Protein AF-A0A0F3RJ58-F1 (afdb_monomer_lite)

Foldseek 3Di:
DDCVVVCPCVPPNNVCVQDVDPVNVVVVVVVVVVVVVVVVPPD

pLDDT: mean 78.71, std 12.9, range [52.94, 92.94]

Organism: NCBI:txid1441384

Secondary structure (DSSP, 8-state):
--THHHH-TTSHHHHHHHHSSGGGHHHHHHHHHHHHHHHHT--

Radius of gyration: 13.01 Å; chains: 1; bounding box: 28×28×32 Å

Structure (mmCIF, N/CA/C/O backbone):
data_AF-A0A0F3RJ58-F1
#
_entry.id   AF-A0A0F3RJ58-F1
#
loop_
_atom_site.group_PDB
_atom_site.id
_atom_site.type_symbol
_atom_site.label_atom_id
_atom_site.label_alt_id
_atom_site.label_comp_id
_atom_site.label_asym_id
_atom_site.label_entity_id
_atom_site.label_seq_id
_atom_site.pdbx_PDB_ins_code
_atom_site.Cartn_x
_atom_site.Cartn_y
_atom_site.Cartn_z
_atom_site.occupancy
_atom_site.B_iso_or_equiv
_atom_site.auth_seq_id
_atom_site.auth_comp_id
_atom_site.auth_asym_id
_atom_site.auth_atom_id
_atom_site.pdbx_PDB_model_num
ATOM 1 N N . MET A 1 1 ? 3.398 -22.536 -17.348 1.00 53.75 1 MET A N 1
ATOM 2 C CA . MET A 1 1 ? 3.743 -21.844 -16.089 1.00 53.75 1 MET A CA 1
ATOM 3 C C . MET A 1 1 ? 2.680 -20.792 -15.859 1.00 53.75 1 MET A C 1
ATOM 5 O O . MET A 1 1 ? 2.494 -19.961 -16.735 1.00 53.75 1 MET A O 1
ATOM 9 N N . ASP A 1 2 ? 1.934 -20.890 -14.763 1.00 57.69 2 ASP A N 1
ATOM 10 C CA . ASP A 1 2 ? 0.831 -19.972 -14.479 1.00 57.69 2 ASP A CA 1
ATOM 11 C C . ASP A 1 2 ? 1.382 -18.641 -13.949 1.00 57.69 2 ASP A C 1
ATOM 13 O O . ASP A 1 2 ? 1.984 -18.575 -12.875 1.00 57.69 2 ASP A O 1
ATOM 17 N N . VAL A 1 3 ? 1.232 -17.587 -14.748 1.00 62.72 3 VAL A N 1
ATOM 18 C CA . VAL A 1 3 ? 1.737 -16.232 -14.463 1.00 62.72 3 VAL A CA 1
ATOM 19 C C . VAL A 1 3 ? 1.030 -15.626 -13.245 1.00 62.72 3 VAL A C 1
ATOM 21 O O . VAL A 1 3 ? 1.588 -14.783 -12.545 1.00 62.72 3 VAL A O 1
ATOM 24 N N . SER A 1 4 ? -0.172 -16.121 -12.949 1.00 64.38 4 SER A N 1
ATOM 25 C CA . SER A 1 4 ? -1.044 -15.696 -11.855 1.00 64.38 4 SER A CA 1
ATOM 26 C C . SER A 1 4 ? -0.379 -15.847 -10.482 1.00 64.38 4 SER A C 1
ATOM 28 O O . SER A 1 4 ? -0.520 -14.977 -9.629 1.00 64.38 4 SER A O 1
ATOM 30 N N . ARG A 1 5 ? 0.447 -16.885 -10.282 1.00 61.03 5 ARG A N 1
ATOM 31 C CA . ARG A 1 5 ? 1.171 -17.117 -9.016 1.00 61.03 5 ARG A CA 1
ATOM 32 C C . ARG A 1 5 ? 2.301 -16.106 -8.765 1.00 61.03 5 ARG A C 1
ATOM 34 O O . ARG A 1 5 ? 2.700 -15.885 -7.623 1.00 61.03 5 ARG A O 1
ATOM 41 N N . PHE A 1 6 ? 2.829 -15.488 -9.823 1.00 60.94 6 PHE A N 1
ATOM 42 C CA . PHE A 1 6 ? 3.865 -14.451 -9.722 1.00 60.94 6 PHE A CA 1
ATOM 43 C C . PHE A 1 6 ? 3.287 -13.055 -9.487 1.00 60.94 6 PHE A C 1
ATOM 45 O O . PHE A 1 6 ? 4.006 -12.179 -9.014 1.00 60.94 6 PHE A O 1
ATOM 52 N N . LEU A 1 7 ? 2.011 -12.860 -9.819 1.00 62.47 7 LEU A N 1
ATOM 53 C CA . LEU A 1 7 ? 1.275 -11.612 -9.620 1.00 62.47 7 LEU A CA 1
ATOM 54 C C . LEU A 1 7 ? 0.379 -11.643 -8.377 1.00 62.47 7 LEU A C 1
ATOM 56 O O . LEU A 1 7 ? -0.207 -10.619 -8.044 1.00 62.47 7 LEU A O 1
ATOM 60 N N . ASP A 1 8 ? 0.281 -12.783 -7.689 1.00 69.12 8 ASP A N 1
ATOM 61 C CA . ASP A 1 8 ? -0.450 -12.881 -6.431 1.00 69.12 8 ASP A CA 1
ATOM 62 C C . ASP A 1 8 ? 0.215 -11.970 -5.383 1.00 69.12 8 ASP A C 1
ATOM 64 O O . ASP A 1 8 ? 1.358 -12.230 -5.005 1.00 69.12 8 ASP A O 1
ATOM 68 N N . PRO A 1 9 ? -0.457 -10.920 -4.880 1.00 63.47 9 PRO A N 1
ATOM 69 C CA . PRO A 1 9 ? 0.103 -10.039 -3.859 1.00 63.47 9 PRO A CA 1
ATOM 70 C C . PRO A 1 9 ? 0.347 -10.750 -2.516 1.00 63.47 9 PRO A C 1
ATOM 72 O O . PRO A 1 9 ? 1.050 -10.201 -1.672 1.00 63.47 9 PRO A O 1
ATOM 75 N N . LYS A 1 10 ? -0.185 -11.969 -2.313 1.00 74.25 10 LYS A N 1
ATOM 76 C CA . LYS A 1 10 ? 0.167 -12.854 -1.186 1.00 74.25 10 LYS A CA 1
ATOM 77 C C . LYS A 1 10 ? 1.547 -13.492 -1.345 1.00 74.25 10 LYS A C 1
ATOM 79 O O . LYS A 1 10 ? 2.079 -14.049 -0.388 1.00 74.25 10 LYS A O 1
ATOM 84 N N . ASN A 1 11 ? 2.128 -13.444 -2.543 1.00 80.69 11 ASN A N 1
ATOM 85 C CA . ASN A 1 11 ? 3.517 -13.802 -2.770 1.00 80.69 11 ASN A CA 1
ATOM 86 C C . ASN A 1 11 ? 4.417 -12.642 -2.327 1.00 80.69 11 ASN A C 1
ATOM 88 O O . ASN A 1 11 ? 4.327 -11.528 -2.843 1.00 80.69 11 ASN A O 1
ATOM 92 N N . ASP A 1 12 ? 5.344 -12.936 -1.420 1.00 78.81 12 ASP A N 1
ATOM 93 C CA . ASP A 1 12 ? 6.272 -11.973 -0.823 1.00 78.81 12 ASP A CA 1
ATOM 94 C C . ASP A 1 12 ? 7.105 -11.210 -1.878 1.00 78.81 12 ASP A C 1
ATOM 96 O O . ASP A 1 12 ? 7.444 -10.037 -1.714 1.00 78.81 12 ASP A O 1
ATOM 100 N N . ILE A 1 13 ? 7.380 -11.853 -3.022 1.00 83.56 13 ILE A N 1
ATOM 101 C CA . ILE A 1 13 ? 8.084 -11.245 -4.163 1.00 83.56 13 ILE A CA 1
ATOM 102 C C . ILE A 1 13 ? 7.220 -10.179 -4.848 1.00 83.56 13 ILE A C 1
ATOM 104 O O . ILE A 1 13 ? 7.714 -9.095 -5.164 1.00 83.56 13 ILE A O 1
ATOM 108 N N . ALA A 1 14 ? 5.938 -10.468 -5.083 1.00 82.81 14 ALA A N 1
ATOM 109 C CA . ALA A 1 14 ? 5.011 -9.522 -5.698 1.00 82.81 14 ALA A CA 1
ATOM 110 C C . ALA A 1 14 ? 4.737 -8.350 -4.751 1.00 82.81 14 ALA A C 1
ATOM 112 O O . ALA A 1 14 ? 4.786 -7.198 -5.177 1.00 82.81 14 ALA A O 1
ATOM 113 N N . PHE A 1 15 ? 4.567 -8.636 -3.455 1.00 86.38 15 PHE A N 1
ATOM 114 C CA . PHE A 1 15 ? 4.414 -7.616 -2.423 1.00 86.38 15 PHE A CA 1
ATOM 115 C C . PHE A 1 15 ? 5.604 -6.649 -2.414 1.00 86.38 15 PHE A C 1
ATOM 117 O O . PHE A 1 15 ? 5.422 -5.442 -2.547 1.00 86.38 15 PHE A O 1
ATOM 124 N N . LYS A 1 16 ? 6.842 -7.159 -2.374 1.00 86.38 16 LYS A N 1
ATOM 125 C CA . LYS A 1 16 ? 8.051 -6.320 -2.452 1.00 86.38 16 LYS A CA 1
ATOM 126 C C . LYS A 1 16 ? 8.168 -5.563 -3.774 1.00 86.38 16 LYS A C 1
ATOM 128 O O . LYS A 1 16 ? 8.653 -4.439 -3.784 1.00 86.38 16 LYS A O 1
ATOM 133 N N . LYS A 1 17 ? 7.712 -6.126 -4.892 1.00 84.56 17 LYS A N 1
ATOM 134 C CA . LYS A 1 17 ? 7.744 -5.432 -6.187 1.00 84.56 17 LYS A CA 1
ATOM 135 C C . LYS A 1 17 ? 6.754 -4.264 -6.251 1.00 84.56 17 LYS A C 1
ATOM 137 O O . LYS A 1 17 ? 7.055 -3.254 -6.879 1.00 84.56 17 LYS A O 1
ATOM 142 N N . ILE A 1 18 ? 5.599 -4.405 -5.603 1.00 83.12 18 ILE A N 1
ATOM 143 C CA . ILE A 1 18 ? 4.542 -3.387 -5.561 1.00 83.12 18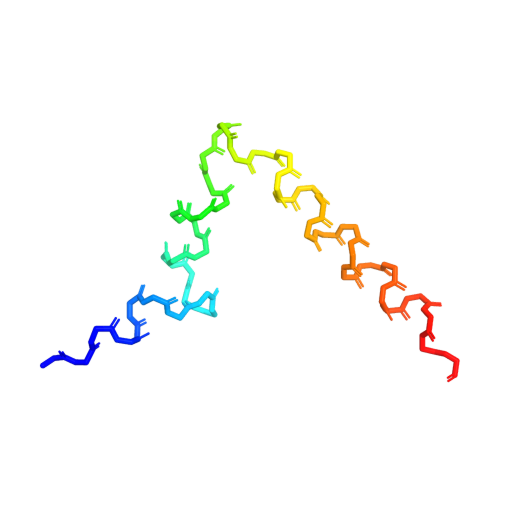 ILE A CA 1
ATOM 144 C C . ILE A 1 18 ? 4.839 -2.336 -4.483 1.00 83.12 18 ILE A C 1
ATOM 146 O O . ILE A 1 18 ? 4.728 -1.146 -4.752 1.00 83.12 18 ILE A O 1
ATOM 150 N N . PHE A 1 19 ? 5.265 -2.752 -3.290 1.00 88.19 19 PHE A N 1
ATOM 151 C CA . PHE A 1 19 ? 5.388 -1.886 -2.112 1.00 88.19 19 PHE A CA 1
ATOM 152 C C . PHE A 1 19 ? 6.830 -1.605 -1.662 1.00 88.19 19 PHE A C 1
ATOM 154 O O . PHE A 1 19 ? 7.059 -0.709 -0.860 1.00 88.19 19 PHE A O 1
ATOM 161 N N . GLY A 1 20 ? 7.820 -2.352 -2.153 1.00 84.75 20 GLY A N 1
ATOM 162 C CA . GLY A 1 20 ? 9.224 -2.253 -1.727 1.00 84.75 20 GLY A CA 1
ATOM 163 C C . GLY A 1 20 ? 10.057 -1.205 -2.469 1.00 84.75 20 GLY A C 1
ATOM 164 O O . GLY A 1 20 ? 11.275 -1.187 -2.319 1.00 84.75 20 GLY A O 1
ATOM 165 N N . SER A 1 21 ? 9.434 -0.350 -3.284 1.00 89.56 21 SER A N 1
ATOM 166 C CA . SER A 1 21 ? 10.092 0.798 -3.917 1.00 89.56 21 SER A CA 1
ATOM 167 C C . SER A 1 21 ? 9.767 2.081 -3.158 1.00 89.56 21 SER A C 1
ATOM 169 O O . SER A 1 21 ? 8.610 2.313 -2.817 1.00 89.56 21 SER A O 1
ATOM 171 N N . GLU A 1 22 ? 10.754 2.962 -2.973 1.00 86.75 22 GLU A N 1
ATOM 172 C CA . GLU A 1 22 ? 10.558 4.270 -2.325 1.00 86.75 22 GLU A CA 1
ATOM 173 C C . GLU A 1 22 ? 9.498 5.132 -3.022 1.00 86.75 22 GLU A C 1
ATOM 175 O O . GLU A 1 22 ? 8.769 5.864 -2.359 1.00 86.75 22 GLU A O 1
ATOM 180 N N . LYS A 1 23 ? 9.347 4.993 -4.346 1.00 89.31 23 LYS A N 1
ATOM 181 C CA . LYS A 1 23 ? 8.314 5.698 -5.124 1.00 89.31 23 LYS A CA 1
ATOM 182 C C . LYS A 1 23 ? 6.890 5.275 -4.755 1.00 89.31 23 LY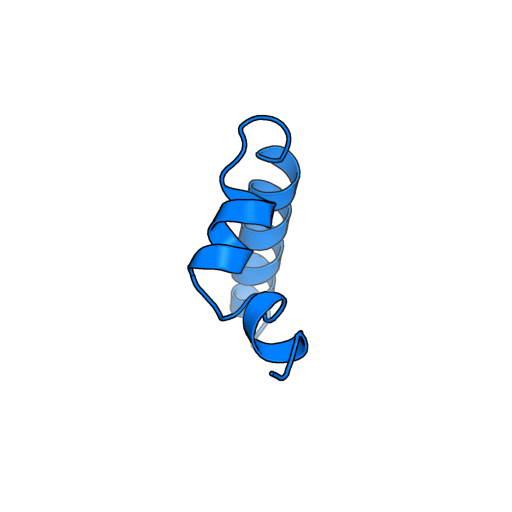S A C 1
ATOM 184 O O . LYS A 1 23 ? 5.958 6.033 -4.985 1.00 89.31 23 LYS A O 1
ATOM 189 N N . ASN A 1 24 ? 6.731 4.081 -4.185 1.00 88.44 24 ASN A N 1
ATOM 190 C CA . ASN A 1 24 ? 5.438 3.484 -3.857 1.00 88.44 24 ASN A CA 1
ATOM 191 C C . ASN A 1 24 ? 5.165 3.503 -2.343 1.00 88.44 24 ASN A C 1
ATOM 193 O O . ASN A 1 24 ? 4.246 2.834 -1.866 1.00 88.44 24 ASN A O 1
ATOM 197 N N . LYS A 1 25 ? 5.951 4.273 -1.577 1.00 89.38 25 LYS A N 1
ATOM 198 C CA . LYS A 1 25 ? 5.826 4.387 -0.120 1.00 89.38 25 LYS A CA 1
ATOM 199 C C . LYS A 1 25 ? 4.439 4.868 0.306 1.00 89.38 25 LYS A C 1
ATOM 201 O O . LYS A 1 25 ? 3.873 4.312 1.242 1.00 89.38 25 LYS A O 1
ATOM 206 N N . ASP A 1 26 ? 3.876 5.842 -0.400 1.00 92.88 26 ASP A N 1
ATOM 207 C CA . ASP A 1 26 ? 2.556 6.389 -0.074 1.00 92.88 26 ASP A CA 1
ATOM 208 C C . ASP A 1 26 ? 1.461 5.327 -0.234 1.00 92.88 26 ASP A C 1
ATOM 210 O O . ASP A 1 26 ? 0.596 5.184 0.626 1.00 92.88 26 ASP A O 1
ATOM 214 N N . ILE A 1 27 ? 1.557 4.499 -1.280 1.00 91.56 27 ILE A N 1
ATOM 215 C CA . ILE A 1 27 ? 0.630 3.388 -1.540 1.00 91.56 27 ILE A CA 1
ATOM 216 C C . ILE A 1 27 ? 0.710 2.349 -0.413 1.00 91.56 27 ILE A C 1
ATOM 218 O O . ILE A 1 27 ? -0.321 1.865 0.049 1.00 91.56 27 ILE A O 1
ATOM 222 N N . LEU A 1 28 ? 1.920 2.031 0.064 1.00 91.00 28 LEU A N 1
ATOM 223 C CA . LEU A 1 28 ? 2.110 1.126 1.201 1.00 91.00 28 LEU A CA 1
ATOM 224 C C . LEU A 1 28 ? 1.492 1.692 2.487 1.00 91.00 28 LEU A C 1
ATOM 226 O O . LEU A 1 28 ? 0.824 0.965 3.217 1.00 91.00 28 LEU A O 1
ATOM 230 N N . ILE A 1 29 ? 1.692 2.984 2.758 1.00 92.44 29 ILE A N 1
ATOM 231 C CA . ILE A 1 29 ? 1.128 3.645 3.941 1.00 92.44 29 ILE A CA 1
ATOM 232 C C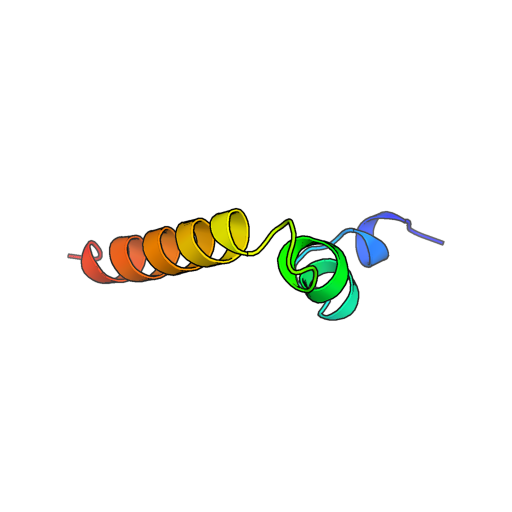 . ILE A 1 29 ? -0.404 3.638 3.879 1.00 92.44 29 ILE A C 1
ATOM 234 O O . ILE A 1 29 ? -1.043 3.257 4.857 1.00 92.44 29 ILE A O 1
ATOM 238 N N . HIS A 1 30 ? -0.996 3.997 2.736 1.00 92.94 30 HIS A N 1
ATOM 239 C CA . HIS A 1 30 ? -2.447 3.945 2.542 1.00 92.94 30 HIS A CA 1
ATOM 240 C C . HIS A 1 30 ? -3.003 2.532 2.734 1.00 92.94 30 HIS A C 1
ATOM 242 O O . HIS A 1 30 ? -3.939 2.353 3.504 1.00 92.94 30 HIS A O 1
ATOM 248 N N . PHE A 1 31 ? -2.371 1.522 2.131 1.00 91.25 31 PHE A N 1
ATOM 249 C CA . PHE A 1 31 ? -2.768 0.123 2.283 1.00 91.25 31 PHE A CA 1
ATOM 250 C C . PHE A 1 31 ? -2.766 -0.343 3.748 1.00 91.25 31 PHE A C 1
ATOM 252 O O . PHE A 1 31 ? -3.723 -0.967 4.205 1.00 91.25 31 PHE A O 1
ATOM 259 N N . LEU A 1 32 ? -1.709 -0.030 4.504 1.00 91.31 32 LEU A N 1
ATOM 260 C CA . LEU A 1 32 ? -1.623 -0.395 5.921 1.00 91.31 32 LEU A CA 1
ATOM 261 C C . LEU A 1 32 ? -2.666 0.343 6.764 1.00 91.31 32 LEU A C 1
ATOM 263 O O . LEU A 1 32 ? -3.296 -0.273 7.621 1.00 91.31 32 LEU A O 1
ATOM 267 N N . ASN A 1 33 ? -2.875 1.637 6.509 1.00 92.69 33 ASN A N 1
ATOM 268 C CA . ASN A 1 33 ? -3.900 2.418 7.197 1.00 92.69 33 ASN A CA 1
ATOM 269 C C . ASN A 1 33 ? -5.297 1.843 6.942 1.00 92.69 33 ASN A C 1
ATOM 271 O O . ASN A 1 33 ? -6.054 1.671 7.892 1.00 92.69 33 ASN A O 1
ATOM 275 N N . ASP A 1 34 ? -5.612 1.480 5.698 1.00 91.69 34 ASP A N 1
ATOM 276 C CA . ASP A 1 34 ? -6.897 0.876 5.342 1.00 91.69 34 ASP A CA 1
ATOM 277 C C . ASP A 1 34 ? -7.110 -0.462 6.060 1.00 91.69 34 ASP A C 1
ATOM 279 O O . ASP A 1 34 ? -8.193 -0.701 6.589 1.00 91.69 34 ASP A O 1
ATOM 283 N N . ILE A 1 35 ? -6.080 -1.314 6.161 1.00 88.44 35 ILE A N 1
ATOM 284 C CA . ILE A 1 35 ? -6.155 -2.573 6.926 1.00 88.44 35 ILE A CA 1
ATOM 285 C C . ILE A 1 35 ? -6.404 -2.306 8.411 1.00 88.44 35 ILE A C 1
ATOM 287 O O . ILE A 1 35 ? -7.274 -2.931 9.016 1.00 88.44 35 ILE A O 1
ATOM 291 N N . LEU A 1 36 ? -5.647 -1.389 9.013 1.00 87.25 36 LEU A N 1
ATOM 292 C CA . LEU A 1 36 ? -5.765 -1.082 10.439 1.00 87.25 36 LEU A CA 1
ATOM 293 C C . LEU A 1 36 ? -7.134 -0.474 10.775 1.00 87.25 36 LEU A C 1
ATOM 295 O O . LEU A 1 36 ? -7.745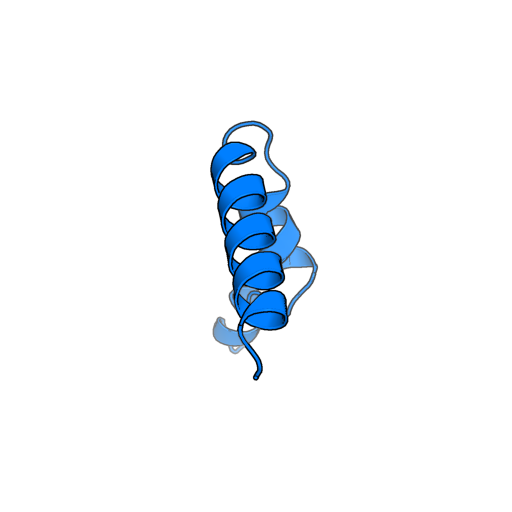 -0.839 11.780 1.00 87.25 36 LEU A O 1
ATOM 299 N N . LEU A 1 37 ? -7.649 0.405 9.913 1.00 85.62 37 LEU A N 1
ATOM 300 C CA . LEU A 1 37 ? -8.993 0.971 10.032 1.00 85.62 37 LEU A CA 1
ATOM 301 C C . LEU A 1 37 ? -10.081 -0.082 9.791 1.00 85.62 37 LEU A C 1
ATOM 303 O O . LEU A 1 37 ? -11.116 -0.051 10.456 1.00 85.62 37 LEU A O 1
ATOM 307 N N . PHE A 1 38 ? -9.848 -1.035 8.887 1.00 78.31 38 PHE A N 1
ATOM 308 C CA . PHE A 1 38 ? -10.758 -2.150 8.634 1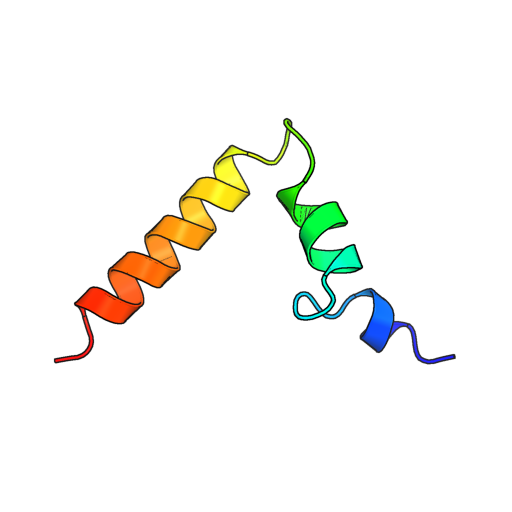.00 78.31 38 PHE A CA 1
ATOM 309 C C . PHE A 1 38 ? -10.857 -3.108 9.831 1.00 78.31 38 PHE A C 1
ATOM 311 O O . PHE A 1 38 ? -11.947 -3.577 10.153 1.00 78.31 38 PHE A O 1
ATOM 318 N N . GLU A 1 39 ? -9.753 -3.383 10.532 1.00 70.69 39 GLU A N 1
ATOM 319 C CA . GLU A 1 39 ? -9.770 -4.144 11.792 1.00 70.69 39 GLU A CA 1
ATOM 320 C C . GLU A 1 39 ? -10.454 -3.364 12.928 1.00 70.69 39 GLU A C 1
ATOM 322 O O . GLU A 1 39 ? -11.237 -3.939 13.681 1.00 70.69 39 GLU A O 1
ATOM 327 N N . GLY A 1 40 ? -10.243 -2.045 13.013 1.00 62.66 40 GLY A N 1
ATOM 328 C CA . GLY A 1 40 ? -10.860 -1.189 14.035 1.00 62.66 40 GLY A CA 1
ATOM 329 C C . GLY A 1 40 ? -12.381 -1.012 13.910 1.00 62.66 40 GLY A C 1
ATOM 330 O O . GLY A 1 40 ? -13.023 -0.583 14.867 1.00 62.66 40 GLY A O 1
ATOM 331 N N . ASN A 1 41 ? -12.963 -1.353 12.756 1.00 60.12 41 ASN A N 1
ATOM 332 C CA . ASN A 1 41 ? -14.401 -1.244 12.484 1.00 60.12 41 ASN A CA 1
ATOM 333 C C . ASN A 1 41 ? -15.139 -2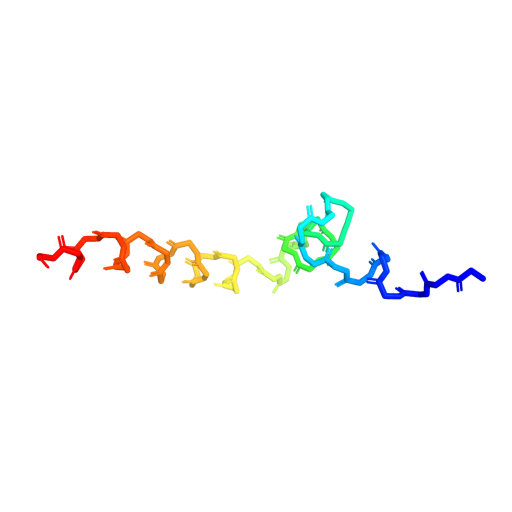.594 12.510 1.00 60.12 41 ASN A C 1
ATOM 335 O O . ASN A 1 41 ? -16.331 -2.648 12.204 1.00 60.12 41 ASN A O 1
ATOM 339 N N . LYS A 1 42 ? -14.462 -3.685 12.899 1.00 58.38 42 LYS A N 1
ATOM 340 C CA . LYS A 1 42 ? -15.125 -4.949 13.245 1.00 58.38 42 LYS A CA 1
ATOM 341 C C . LYS A 1 42 ? -15.788 -4.814 14.623 1.00 58.38 42 LYS A C 1
ATOM 343 O O . LYS A 1 42 ? -15.239 -5.253 15.630 1.00 58.38 42 LYS A O 1
ATOM 348 N N . LYS A 1 43 ? -16.938 -4.139 14.666 1.00 52.94 43 LYS A N 1
ATOM 349 C CA . LYS A 1 43 ? -17.912 -4.274 15.758 1.00 52.94 43 LYS A CA 1
ATOM 350 C C . LYS A 1 43 ? -18.780 -5.504 15.546 1.00 52.94 43 LYS A C 1
ATOM 352 O O . LYS A 1 43 ? -19.105 -5.785 14.372 1.00 52.94 43 LYS A O 1
#

Sequence (43 aa):
MDVSRFLDPKNDIAFKKIFGSEKNKDILIHFLNDILLFEGNKK